Protein AF-A0A081NCI4-F1 (afdb_monomer_lite)

Radius of gyration: 17.51 Å; chains: 1; bounding box: 42×39×42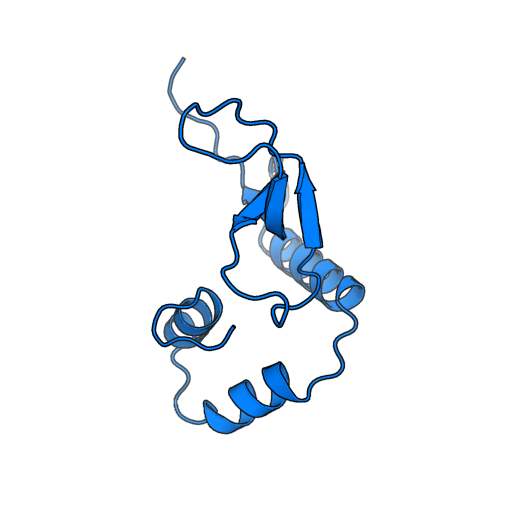 Å

pLDDT: mean 76.99, std 12.17, range [39.62, 94.19]

Sequence (108 aa):
MISDEGFLTQALLVIQYENVWSSYHHWVSQGKWRWRDLAHRLILLVCSKVPDGQITSIILDDLTIERCSAKAPACRIHRQHSKKKNRGLYILGQCWVFLDEYKGHPYI

Secondary structure (DSSP, 8-state):
---TT-HHHHHHHHTT-SS-HHHHHHHHHH----HHHHHHHHHHHHHTTSPTT----EEEEEEEEE-S-TTSTT-EEEE--S--TTS-SEEEEEEEEEEEE----S--

Organism: NCBI:txid1137799

Structure (mmCIF, N/CA/C/O backbone):
data_AF-A0A081NCI4-F1
#
_entry.id   AF-A0A081NCI4-F1
#
loop_
_atom_site.group_PDB
_atom_site.id
_atom_site.type_symbol
_atom_site.label_atom_id
_atom_site.label_alt_id
_atom_site.label_comp_id
_atom_site.label_asym_id
_atom_site.label_entity_id
_atom_site.label_seq_id
_atom_site.pdbx_PDB_ins_code
_atom_site.Cartn_x
_atom_site.Cartn_y
_atom_site.Cartn_z
_atom_site.occupancy
_atom_site.B_iso_or_equiv
_atom_site.auth_seq_id
_atom_site.auth_comp_id
_atom_site.auth_asym_id
_atom_site.auth_atom_id
_atom_site.pdbx_PDB_model_num
ATOM 1 N N . MET A 1 1 ? 7.155 -7.793 -7.769 1.00 44.81 1 MET A N 1
ATOM 2 C CA . MET A 1 1 ? 5.889 -7.681 -7.007 1.00 44.81 1 MET A CA 1
ATOM 3 C C . MET A 1 1 ? 5.419 -9.041 -6.514 1.00 44.81 1 MET A C 1
ATOM 5 O O . MET A 1 1 ? 4.746 -9.078 -5.500 1.00 44.81 1 MET A O 1
ATOM 9 N N . ILE A 1 2 ? 5.835 -10.130 -7.168 1.00 49.38 2 ILE A N 1
ATOM 10 C CA . ILE A 1 2 ? 5.778 -11.485 -6.622 1.00 49.38 2 ILE A CA 1
ATOM 11 C C . ILE A 1 2 ? 7.232 -11.881 -6.356 1.00 49.38 2 ILE A C 1
ATOM 13 O O . ILE A 1 2 ? 8.052 -11.837 -7.270 1.00 49.38 2 ILE A O 1
ATOM 17 N N . SER A 1 3 ? 7.565 -12.093 -5.092 1.00 55.78 3 SER A N 1
ATOM 18 C CA . SER A 1 3 ? 8.845 -12.622 -4.621 1.00 55.78 3 SER A CA 1
ATOM 19 C C . SER A 1 3 ? 8.542 -13.496 -3.417 1.00 55.78 3 SER A C 1
ATOM 21 O O . SER A 1 3 ? 7.580 -13.214 -2.697 1.00 55.78 3 SER A O 1
ATOM 23 N N . ASP A 1 4 ? 9.372 -14.497 -3.164 1.00 56.84 4 ASP A N 1
ATOM 24 C CA . ASP A 1 4 ? 9.158 -15.436 -2.055 1.00 56.84 4 ASP A CA 1
ATOM 25 C C . ASP A 1 4 ? 9.161 -14.730 -0.683 1.00 56.84 4 ASP A C 1
ATOM 27 O O . ASP A 1 4 ? 8.548 -15.199 0.267 1.00 56.84 4 ASP A O 1
ATOM 31 N N . GLU A 1 5 ? 9.734 -13.523 -0.612 1.00 60.00 5 GLU A N 1
ATOM 32 C CA . GLU A 1 5 ? 9.816 -12.696 0.602 1.00 60.00 5 GLU A CA 1
ATOM 33 C C . GLU A 1 5 ? 8.974 -11.404 0.545 1.00 60.00 5 GLU A C 1
ATOM 35 O O . GLU A 1 5 ? 9.183 -10.461 1.306 1.00 60.00 5 GLU A O 1
ATOM 40 N N . GLY A 1 6 ? 8.030 -11.295 -0.393 1.00 64.31 6 GLY A N 1
ATOM 41 C CA . GLY A 1 6 ? 7.195 -10.096 -0.514 1.00 64.31 6 GLY A CA 1
ATOM 42 C C . GLY A 1 6 ? 6.153 -9.980 0.607 1.00 64.31 6 GLY A C 1
ATOM 43 O O . GLY A 1 6 ? 5.594 -10.981 1.038 1.00 64.31 6 GLY A O 1
ATOM 44 N N . PHE A 1 7 ? 5.801 -8.753 1.009 1.00 67.12 7 PHE A N 1
ATOM 45 C CA . PHE A 1 7 ? 4.701 -8.461 1.952 1.00 67.12 7 PHE A CA 1
ATOM 46 C C . PHE A 1 7 ? 3.388 -9.198 1.624 1.00 67.12 7 PHE A C 1
ATOM 48 O O . PHE A 1 7 ? 2.694 -9.670 2.519 1.00 67.12 7 PHE A O 1
ATOM 55 N N . LEU A 1 8 ? 3.059 -9.343 0.335 1.00 64.06 8 LEU A N 1
ATOM 56 C CA . LEU A 1 8 ? 1.893 -10.112 -0.101 1.00 64.06 8 LEU A CA 1
ATOM 57 C C . LEU A 1 8 ? 2.065 -11.613 0.146 1.00 64.06 8 LEU A C 1
ATOM 59 O O . LEU A 1 8 ? 1.120 -12.258 0.582 1.00 64.06 8 LEU A O 1
ATOM 63 N N . THR A 1 9 ? 3.253 -12.162 -0.111 1.00 68.19 9 THR A N 1
ATOM 64 C CA . THR A 1 9 ? 3.578 -13.564 0.177 1.00 68.19 9 THR A CA 1
ATOM 65 C C . THR A 1 9 ? 3.468 -13.835 1.673 1.00 68.19 9 THR A C 1
ATOM 67 O O . THR A 1 9 ? 2.822 -14.796 2.070 1.00 68.19 9 THR A O 1
ATOM 70 N N . GLN A 1 10 ? 3.989 -12.937 2.513 1.00 69.62 10 GLN A N 1
ATOM 71 C CA . GLN A 1 10 ? 3.836 -13.027 3.966 1.00 69.62 10 GLN A CA 1
ATOM 72 C C . GLN A 1 10 ? 2.361 -12.983 4.392 1.00 69.62 10 GLN A C 1
ATOM 74 O O . GLN A 1 10 ? 1.928 -13.829 5.170 1.00 69.62 10 GLN A O 1
ATOM 79 N N . ALA A 1 11 ? 1.562 -12.064 3.839 1.00 68.88 11 ALA A N 1
ATOM 80 C CA . ALA A 1 11 ? 0.130 -11.986 4.135 1.00 68.88 11 ALA A CA 1
ATOM 81 C C . ALA A 1 11 ? -0.632 -13.263 3.726 1.00 68.88 11 ALA A C 1
ATOM 83 O O . ALA A 1 11 ? -1.508 -13.718 4.458 1.00 68.88 11 ALA A O 1
ATOM 84 N N . LEU A 1 12 ? -0.281 -13.867 2.585 1.00 68.19 12 LEU A N 1
ATOM 85 C CA . LEU A 1 12 ? -0.858 -15.137 2.133 1.00 68.19 12 LEU A CA 1
ATOM 86 C C . LEU A 1 12 ? -0.462 -16.325 3.013 1.00 68.19 12 LEU A C 1
ATOM 88 O O . LEU A 1 12 ? -1.275 -17.213 3.253 1.00 68.19 12 LEU A O 1
ATOM 92 N N . LEU A 1 13 ? 0.782 -16.353 3.489 1.00 69.69 13 LEU A N 1
ATOM 93 C CA . LEU A 1 13 ? 1.256 -17.408 4.381 1.00 69.69 13 LEU A CA 1
ATOM 94 C C . LEU A 1 13 ? 0.549 -17.344 5.742 1.00 69.69 13 LEU A C 1
ATOM 96 O O . LEU A 1 13 ? 0.219 -18.384 6.305 1.00 69.69 13 LEU A O 1
ATOM 100 N N . VAL A 1 14 ? 0.241 -16.140 6.237 1.00 70.81 14 VAL A N 1
ATOM 101 C CA . VAL A 1 14 ? -0.519 -15.948 7.486 1.00 70.81 14 VAL A CA 1
ATOM 102 C C . VAL A 1 14 ? -1.942 -16.505 7.391 1.00 70.81 14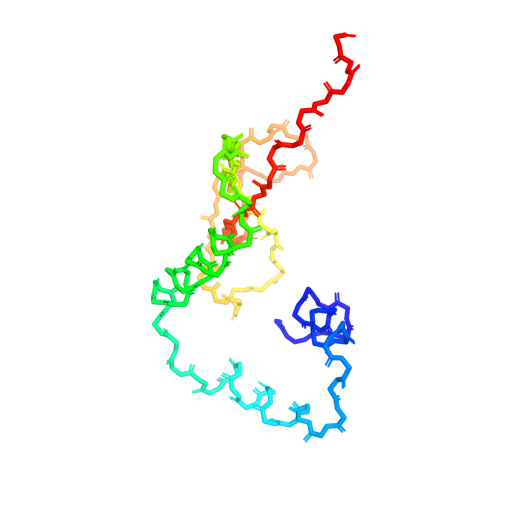 VAL A C 1
ATOM 104 O O . VAL A 1 14 ? -2.452 -17.030 8.377 1.00 70.81 14 VAL A O 1
ATOM 107 N N . ILE A 1 15 ? -2.579 -16.452 6.218 1.00 69.69 15 ILE A N 1
ATOM 108 C CA . ILE A 1 15 ? -3.932 -17.004 6.017 1.00 69.69 15 ILE A CA 1
ATOM 109 C C . ILE A 1 15 ? -3.944 -18.516 5.712 1.00 69.69 15 ILE A C 1
ATOM 111 O O . ILE A 1 15 ? -4.991 -19.026 5.323 1.00 69.69 15 ILE A O 1
ATOM 115 N N . GLN A 1 16 ? -2.810 -19.221 5.883 1.00 64.12 16 GLN A N 1
ATOM 116 C CA . GLN A 1 16 ? -2.658 -20.682 5.729 1.00 64.12 16 GLN A CA 1
ATOM 117 C C . GLN A 1 16 ? -3.347 -21.240 4.474 1.00 64.12 16 GLN A C 1
ATOM 119 O O . GLN A 1 16 ? -4.228 -22.095 4.526 1.00 64.12 16 GLN A O 1
ATOM 124 N N . TYR A 1 17 ? -2.981 -20.700 3.316 1.00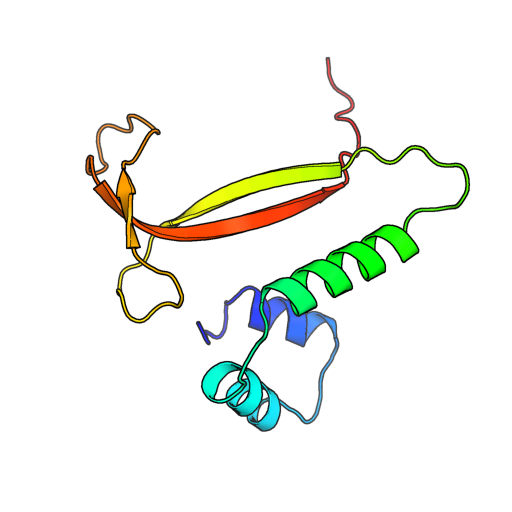 64.50 17 TYR A N 1
ATOM 125 C CA . TYR A 1 17 ? -3.701 -20.964 2.078 1.00 64.50 17 TYR A CA 1
ATOM 126 C C . TYR A 1 17 ? -3.156 -22.202 1.342 1.00 64.50 17 TYR A C 1
ATOM 128 O O . TYR A 1 17 ? -2.052 -22.165 0.807 1.00 64.50 17 TYR A O 1
ATOM 136 N N . GLU A 1 18 ? -3.933 -23.290 1.271 1.00 60.81 18 GLU A N 1
ATOM 137 C CA . GLU A 1 18 ? -3.447 -24.582 0.744 1.00 60.81 18 GLU A CA 1
ATOM 138 C C . GLU A 1 18 ? -3.545 -24.754 -0.788 1.00 60.81 18 GLU A C 1
ATOM 140 O O . GLU A 1 18 ? -2.830 -25.581 -1.342 1.00 60.81 18 GLU A O 1
ATOM 145 N N . ASN A 1 19 ? -4.376 -23.985 -1.515 1.00 55.28 19 ASN A N 1
ATOM 146 C CA . ASN A 1 19 ? -4.761 -24.360 -2.897 1.00 55.28 19 ASN A CA 1
ATOM 147 C C . ASN A 1 19 ? -4.722 -23.259 -3.977 1.00 55.28 19 ASN A C 1
ATOM 149 O O . ASN A 1 19 ? -5.282 -23.442 -5.056 1.00 55.28 19 ASN A O 1
ATOM 153 N N . VAL A 1 20 ? -4.129 -22.086 -3.728 1.00 60.81 20 VAL A N 1
ATOM 154 C CA . VAL A 1 20 ? -4.486 -20.893 -4.537 1.00 60.81 20 VAL A CA 1
ATOM 155 C C . VAL A 1 20 ? -3.292 -20.060 -4.994 1.00 60.81 20 VAL A C 1
ATOM 157 O O . VAL A 1 20 ? -3.464 -18.943 -5.469 1.00 60.81 20 VAL A O 1
ATOM 160 N N . TRP A 1 21 ? -2.070 -20.588 -4.922 1.00 61.28 21 TRP A N 1
ATOM 161 C CA . TRP A 1 21 ? -0.890 -19.854 -5.392 1.00 61.28 21 TRP A CA 1
ATOM 162 C C . TRP A 1 21 ? -1.016 -19.417 -6.864 1.00 61.28 21 TRP A C 1
ATOM 164 O O . TRP A 1 21 ? -0.717 -18.273 -7.216 1.00 61.28 21 TRP A O 1
ATOM 174 N N . SER A 1 22 ? -1.553 -20.295 -7.716 1.00 65.88 22 SER A N 1
ATOM 175 C CA . SER A 1 22 ? -1.811 -20.024 -9.134 1.00 65.88 22 SER A CA 1
ATOM 176 C C . SER A 1 22 ? -2.923 -18.992 -9.343 1.00 65.88 22 SER A C 1
ATOM 178 O O . SER A 1 22 ? -2.730 -18.042 -10.105 1.00 65.88 22 SER A O 1
ATOM 180 N N . SER A 1 23 ? -4.057 -19.107 -8.642 1.00 68.69 23 SER A N 1
ATOM 181 C CA . SER A 1 23 ? -5.145 -18.126 -8.761 1.00 68.69 23 SER A CA 1
ATOM 182 C C . SER A 1 23 ? -4.765 -16.774 -8.155 1.00 68.69 23 SER A C 1
ATOM 184 O O . SER A 1 23 ? -5.176 -15.746 -8.684 1.00 68.69 23 SER A O 1
ATOM 186 N N . TYR A 1 24 ? -3.925 -16.746 -7.118 1.00 68.38 24 TYR A N 1
ATOM 187 C CA . TYR A 1 24 ? -3.335 -15.528 -6.565 1.00 68.38 24 TYR A CA 1
ATOM 188 C C . TYR A 1 24 ? -2.406 -14.846 -7.572 1.00 68.38 24 TYR A C 1
ATOM 190 O O . TYR A 1 24 ? -2.590 -13.665 -7.871 1.00 68.38 24 TYR A O 1
ATOM 198 N N . HIS A 1 25 ? -1.444 -15.580 -8.141 1.00 68.38 25 HIS A N 1
ATOM 199 C CA . HIS A 1 25 ? -0.560 -15.040 -9.171 1.00 68.38 25 HIS A CA 1
ATOM 200 C C . HIS A 1 25 ? -1.384 -14.505 -10.349 1.00 68.38 25 HIS A C 1
ATOM 202 O O . HIS A 1 25 ? -1.116 -13.417 -10.862 1.00 68.38 25 HIS A O 1
ATOM 208 N N . HIS A 1 26 ? -2.427 -15.231 -10.754 1.00 72.12 26 HIS A N 1
ATOM 209 C CA . HIS A 1 26 ? -3.353 -14.796 -11.793 1.00 72.12 26 HIS A CA 1
ATOM 210 C C . HIS A 1 26 ? -4.101 -13.511 -11.404 1.00 72.12 26 HIS A C 1
ATOM 212 O O . HIS A 1 26 ? -4.128 -12.563 -12.181 1.00 72.12 26 HIS A O 1
ATOM 218 N N . TRP A 1 27 ? -4.633 -13.419 -10.186 1.00 73.38 27 TRP A N 1
ATOM 219 C CA . TRP A 1 27 ? -5.318 -12.227 -9.678 1.00 73.38 27 TRP A CA 1
ATOM 220 C C . TRP A 1 27 ? -4.399 -11.006 -9.592 1.00 73.38 27 TRP A C 1
ATOM 222 O O . TRP A 1 27 ? -4.781 -9.912 -9.999 1.00 73.38 27 TRP A O 1
ATOM 232 N N . VAL A 1 28 ? -3.167 -11.165 -9.118 1.00 72.19 28 VAL A N 1
ATOM 233 C CA . VAL A 1 28 ? -2.215 -10.051 -9.025 1.00 72.19 28 VAL A CA 1
ATOM 234 C C . VAL A 1 28 ? -1.701 -9.625 -10.399 1.00 72.19 28 VAL A C 1
ATOM 236 O O . VAL A 1 28 ? -1.533 -8.431 -10.638 1.00 72.19 28 VAL A O 1
ATOM 239 N N . SER A 1 29 ? -1.456 -10.576 -11.305 1.00 70.81 29 SER A N 1
ATOM 240 C CA . SER A 1 29 ? -0.893 -10.281 -12.629 1.00 70.81 29 SER A CA 1
ATOM 241 C C . SER A 1 29 ? -1.931 -9.830 -13.660 1.00 70.81 29 SER A C 1
ATOM 243 O O . SER A 1 29 ? -1.614 -8.977 -14.485 1.00 70.81 29 SER A O 1
ATOM 245 N N . GLN A 1 30 ? -3.150 -10.377 -13.622 1.00 75.12 30 GLN A N 1
ATOM 246 C CA . GLN A 1 30 ? -4.212 -10.136 -14.612 1.00 75.12 30 GLN A CA 1
ATOM 247 C C . GLN A 1 30 ? -5.418 -9.379 -14.044 1.00 75.12 30 GLN A C 1
ATOM 249 O O . GLN A 1 30 ? -6.273 -8.914 -14.802 1.00 75.12 30 GLN A O 1
ATOM 254 N N . GLY A 1 31 ? -5.521 -9.249 -12.720 1.00 71.19 31 GLY A N 1
ATOM 255 C CA . GLY A 1 31 ? -6.650 -8.584 -12.082 1.00 71.19 31 GLY A CA 1
ATOM 256 C C . GLY A 1 31 ? -6.717 -7.103 -12.439 1.00 71.19 31 GLY A C 1
ATOM 257 O O . GLY A 1 31 ? -5.739 -6.358 -12.349 1.00 71.19 31 GLY A O 1
ATOM 258 N N . LYS A 1 32 ? -7.914 -6.653 -12.818 1.00 73.38 32 LYS A N 1
ATOM 259 C CA . LYS A 1 32 ? -8.227 -5.230 -12.958 1.00 73.38 32 LYS A CA 1
ATOM 260 C C . LYS A 1 32 ? -8.727 -4.716 -11.616 1.00 73.38 32 LYS A C 1
ATOM 262 O O . LYS A 1 32 ? -9.891 -4.885 -11.263 1.00 73.38 32 LYS A O 1
ATOM 267 N N . TRP A 1 33 ? -7.831 -4.090 -10.868 1.00 72.81 33 TRP A N 1
ATOM 268 C CA . TRP A 1 33 ? -8.115 -3.594 -9.528 1.00 72.81 33 TRP A CA 1
ATOM 269 C C . TRP A 1 33 ? -8.565 -2.139 -9.564 1.00 72.81 33 TRP A C 1
ATOM 271 O O . TRP A 1 33 ? -7.848 -1.258 -10.043 1.00 72.81 33 TRP A O 1
ATOM 281 N N . ARG A 1 34 ? -9.735 -1.855 -8.987 1.00 80.56 34 ARG A N 1
ATOM 282 C CA . ARG A 1 34 ? -10.090 -0.487 -8.597 1.00 80.56 34 ARG A CA 1
ATOM 283 C C . ARG A 1 34 ? -9.429 -0.219 -7.249 1.00 80.56 34 ARG A C 1
ATOM 285 O O . ARG A 1 34 ? -10.038 -0.422 -6.207 1.00 80.56 34 ARG A O 1
ATOM 292 N N . TRP A 1 35 ? -8.161 0.192 -7.276 1.00 76.00 35 TRP A N 1
ATOM 293 C CA . TRP A 1 35 ? -7.319 0.354 -6.079 1.00 76.00 35 TRP A CA 1
ATOM 294 C C . TRP A 1 35 ? -7.964 1.199 -4.973 1.00 76.00 35 TRP A C 1
ATOM 296 O O . TRP A 1 35 ? -7.827 0.875 -3.799 1.00 76.00 35 TRP A O 1
ATOM 306 N N . ARG A 1 36 ? -8.738 2.226 -5.343 1.00 80.81 36 ARG A N 1
ATOM 307 C CA . ARG A 1 36 ? -9.523 3.030 -4.395 1.00 80.81 36 ARG A CA 1
ATOM 308 C C . ARG A 1 36 ? -10.585 2.211 -3.659 1.00 80.81 36 ARG A C 1
ATOM 310 O O . ARG A 1 36 ? -10.745 2.367 -2.456 1.00 80.81 36 ARG A O 1
ATOM 317 N N . ASP A 1 37 ? -11.297 1.343 -4.371 1.00 84.06 37 ASP A N 1
ATOM 318 C CA . ASP A 1 37 ? -12.357 0.518 -3.786 1.00 84.06 37 ASP A CA 1
ATOM 319 C C . ASP A 1 37 ? -11.749 -0.545 -2.857 1.00 84.06 37 ASP A C 1
ATOM 321 O O . ASP A 1 37 ? -12.308 -0.840 -1.803 1.00 84.06 37 ASP A O 1
ATOM 325 N N . LEU A 1 38 ? -10.569 -1.072 -3.211 1.00 81.56 38 LEU A N 1
ATOM 326 C CA . LEU A 1 38 ? -9.799 -1.968 -2.347 1.00 81.56 38 LEU A CA 1
ATOM 327 C C . LEU A 1 38 ? -9.354 -1.261 -1.058 1.00 81.56 38 LEU A C 1
ATOM 329 O O . LEU A 1 38 ? -9.582 -1.787 0.027 1.00 81.56 38 LEU A O 1
ATOM 333 N N . ALA A 1 39 ? -8.780 -0.059 -1.172 1.00 80.44 39 ALA A N 1
ATOM 334 C CA . ALA A 1 39 ? -8.372 0.740 -0.018 1.00 80.44 39 ALA A CA 1
ATOM 335 C C . ALA A 1 39 ? -9.565 1.070 0.893 1.00 80.44 39 ALA A C 1
ATOM 337 O O . ALA A 1 39 ? -9.484 0.888 2.103 1.00 80.44 39 ALA A O 1
ATOM 338 N N . HIS A 1 40 ? -10.701 1.473 0.316 1.00 85.75 40 HIS A N 1
ATOM 339 C CA . HIS A 1 40 ? -11.917 1.754 1.077 1.00 85.75 40 HIS A CA 1
ATOM 340 C C . HIS A 1 40 ? -12.413 0.520 1.847 1.00 85.75 40 HIS A C 1
ATOM 342 O O . HIS A 1 40 ? -12.714 0.617 3.033 1.00 85.75 40 HIS A O 1
ATOM 348 N N . ARG A 1 41 ? -12.441 -0.658 1.209 1.00 86.94 41 ARG A N 1
ATOM 349 C CA . ARG A 1 41 ? -12.821 -1.911 1.883 1.00 86.94 41 ARG A CA 1
ATOM 350 C C . ARG A 1 41 ? -11.850 -2.297 2.995 1.00 86.94 41 ARG A C 1
ATOM 352 O O . ARG A 1 41 ? -12.302 -2.781 4.026 1.00 86.94 41 ARG A O 1
ATOM 359 N N . LEU A 1 42 ? -10.549 -2.080 2.801 1.00 82.75 42 LEU A N 1
ATOM 360 C CA . LEU A 1 42 ? -9.549 -2.323 3.840 1.00 82.75 42 LEU A CA 1
ATOM 361 C C . LEU A 1 42 ? -9.775 -1.408 5.049 1.00 82.75 42 LEU A C 1
ATOM 363 O O . LEU A 1 42 ? -9.768 -1.894 6.173 1.00 82.75 42 LEU A O 1
ATOM 367 N N . ILE A 1 43 ? -10.045 -0.120 4.822 1.00 83.12 43 ILE A N 1
ATOM 368 C CA . ILE A 1 43 ? -10.364 0.832 5.895 1.00 83.12 43 ILE A CA 1
ATOM 369 C C . ILE A 1 43 ? -11.615 0.380 6.653 1.00 83.12 43 ILE A C 1
ATOM 371 O O . ILE A 1 43 ? -11.570 0.275 7.872 1.00 83.12 43 ILE A O 1
ATOM 375 N N . LEU A 1 44 ? -12.702 0.036 5.951 1.00 87.38 44 LEU A N 1
ATOM 376 C CA . LEU A 1 44 ? -13.927 -0.464 6.590 1.00 87.38 44 LEU A CA 1
ATOM 377 C C . LEU A 1 44 ? -13.676 -1.735 7.409 1.00 87.38 44 LEU A C 1
ATOM 379 O O . LEU A 1 44 ? -14.196 -1.866 8.515 1.00 87.38 44 LEU A O 1
ATOM 383 N N . LEU A 1 45 ? -12.863 -2.658 6.888 1.00 85.94 45 LEU A N 1
ATOM 384 C CA . LEU A 1 45 ? -12.472 -3.862 7.611 1.00 85.94 45 LEU A CA 1
ATOM 385 C C . LEU A 1 45 ? -11.701 -3.509 8.887 1.00 85.94 45 LEU A C 1
ATOM 387 O O . LEU A 1 45 ? -12.045 -4.026 9.943 1.00 85.94 45 LEU A O 1
ATOM 391 N N . VAL A 1 46 ? -10.709 -2.622 8.814 1.00 80.31 46 VAL A N 1
ATOM 392 C CA . VAL A 1 46 ? -9.932 -2.186 9.985 1.00 80.31 46 VAL A CA 1
ATOM 393 C C . VAL A 1 46 ? -10.832 -1.492 11.008 1.00 80.31 46 VAL A C 1
ATOM 395 O O . VAL A 1 46 ? -10.811 -1.867 12.177 1.00 80.31 46 VAL A O 1
ATOM 398 N N . CYS A 1 47 ? -11.703 -0.576 1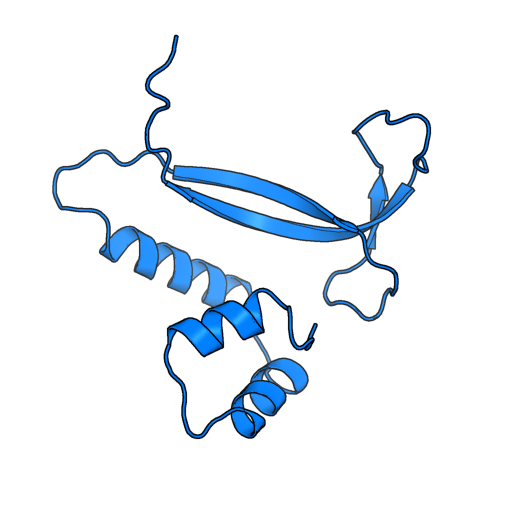0.576 1.00 82.00 47 CYS A N 1
ATOM 399 C CA . CYS A 1 47 ? -12.679 0.079 11.448 1.00 82.00 47 CYS A CA 1
ATOM 400 C C . CYS A 1 47 ? -13.631 -0.924 12.119 1.00 82.00 47 CYS A C 1
ATOM 402 O O . CYS A 1 47 ? -13.936 -0.765 13.292 1.00 82.00 47 CYS A O 1
ATOM 404 N N . SER A 1 48 ? -14.046 -1.992 11.427 1.00 86.12 48 SER A N 1
ATOM 405 C CA . SER A 1 48 ? -14.902 -3.043 12.009 1.00 86.12 48 SER A CA 1
ATOM 406 C C . SER A 1 48 ? -14.230 -3.877 13.106 1.00 86.12 48 SER A C 1
ATOM 408 O O . SER A 1 48 ? -14.899 -4.653 13.785 1.00 86.12 48 SER A O 1
ATOM 410 N N . LYS A 1 49 ? -12.903 -3.776 13.247 1.00 83.81 49 LYS A N 1
ATOM 411 C CA . LYS A 1 49 ? -12.134 -4.447 14.303 1.00 83.81 49 LYS A CA 1
ATOM 412 C C . LYS A 1 49 ? -11.859 -3.541 15.498 1.00 83.81 49 LYS A C 1
ATOM 414 O O . LYS A 1 49 ? -11.352 -4.038 16.500 1.00 83.81 49 LYS A O 1
ATOM 419 N N . VAL A 1 50 ? -12.193 -2.254 15.406 1.00 82.06 50 VAL A N 1
ATOM 420 C CA . VAL A 1 50 ? -12.087 -1.319 16.526 1.00 82.06 50 VAL A CA 1
ATOM 421 C C . VAL A 1 50 ? -13.205 -1.630 17.530 1.00 82.06 50 VAL A C 1
ATOM 423 O O . VAL A 1 50 ? -14.364 -1.694 17.120 1.00 82.06 50 VAL A O 1
ATOM 426 N N . PRO A 1 51 ? -12.892 -1.848 18.820 1.00 83.00 51 PRO A N 1
ATOM 427 C CA . PRO A 1 51 ? -13.906 -2.093 19.839 1.00 83.00 51 PRO A CA 1
ATOM 428 C C . PRO A 1 51 ? -14.870 -0.913 20.005 1.00 83.00 51 PRO A C 1
ATOM 430 O O . PRO A 1 51 ? -14.458 0.250 19.998 1.00 83.00 51 PRO A O 1
ATOM 433 N N . ASP A 1 52 ? -16.153 -1.215 20.211 1.00 84.56 52 ASP A N 1
ATOM 434 C CA . ASP A 1 52 ? -17.176 -0.194 20.435 1.00 84.56 52 ASP A CA 1
ATOM 435 C C . ASP A 1 52 ? -16.845 0.676 21.657 1.00 84.56 52 ASP A C 1
ATOM 437 O O . ASP A 1 52 ? -16.474 0.184 22.725 1.00 84.56 52 ASP A O 1
ATOM 441 N N . GLY A 1 53 ? -16.995 1.994 21.502 1.00 80.44 53 GLY A N 1
ATOM 442 C CA . GLY A 1 53 ? -16.753 2.969 22.570 1.00 80.44 53 GLY A CA 1
ATOM 443 C C . GLY A 1 53 ? -15.279 3.304 22.826 1.00 80.44 53 GLY A C 1
ATOM 444 O O . GLY A 1 53 ? -15.001 4.138 23.688 1.00 80.44 53 GLY A O 1
ATOM 445 N N . GLN A 1 54 ? -14.338 2.718 22.080 1.00 81.31 54 GLN A N 1
ATOM 446 C CA . GLN A 1 54 ? -12.919 3.052 22.176 1.00 81.31 54 GLN A CA 1
ATOM 447 C C . GLN A 1 54 ? -12.527 4.117 21.142 1.00 81.31 54 GLN A C 1
ATOM 449 O O . GLN A 1 54 ? -12.778 3.977 19.946 1.00 81.31 54 GLN A O 1
ATOM 454 N N . ILE A 1 55 ? -11.869 5.189 21.597 1.00 80.44 55 ILE A N 1
ATOM 455 C CA . ILE A 1 55 ? -11.207 6.137 20.693 1.00 80.44 55 ILE A CA 1
ATOM 456 C C . ILE A 1 55 ? -9.887 5.507 20.255 1.00 80.44 55 ILE A C 1
ATOM 458 O O . ILE A 1 55 ? -8.947 5.414 21.046 1.00 80.44 55 ILE A O 1
ATOM 462 N N . THR A 1 56 ? -9.818 5.091 18.994 1.00 79.38 56 THR A N 1
ATOM 463 C CA . THR A 1 56 ? -8.588 4.579 18.385 1.00 79.38 56 THR A CA 1
ATOM 464 C C . THR A 1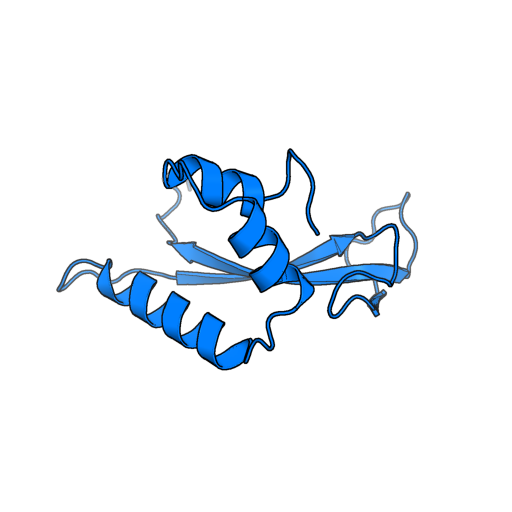 56 ? -7.964 5.643 17.496 1.00 79.38 56 THR A C 1
ATOM 466 O O . THR A 1 56 ? -8.562 6.103 16.524 1.00 79.38 56 THR A O 1
ATOM 469 N N . SER A 1 57 ? -6.732 6.017 17.826 1.00 83.81 57 SER A N 1
ATOM 470 C CA . SER A 1 57 ? -5.914 6.880 16.983 1.00 83.81 57 SER A CA 1
ATOM 471 C C . SER A 1 57 ? -5.327 6.060 15.840 1.00 83.81 57 SER A C 1
ATOM 473 O O . SER A 1 57 ? -4.710 5.019 16.059 1.00 83.81 57 SER A O 1
ATOM 475 N N . ILE A 1 58 ? -5.508 6.538 14.616 1.00 81.12 58 ILE A N 1
ATOM 476 C CA . ILE A 1 58 ? -5.002 5.895 13.406 1.00 81.12 58 ILE A CA 1
ATOM 477 C C . ILE A 1 58 ? -3.917 6.785 12.810 1.00 81.12 58 ILE A C 1
ATOM 479 O O . ILE A 1 58 ? -4.109 7.995 12.677 1.00 81.12 58 ILE A O 1
ATOM 483 N N . ILE A 1 59 ? -2.794 6.184 12.427 1.00 84.00 59 ILE A N 1
ATOM 484 C CA . ILE A 1 59 ? -1.729 6.855 11.685 1.00 84.00 59 ILE A CA 1
ATOM 485 C C . ILE A 1 59 ? -1.856 6.497 10.211 1.00 84.00 59 ILE A C 1
ATOM 487 O O . ILE A 1 59 ? -1.982 5.330 9.838 1.00 84.00 59 ILE A O 1
ATOM 491 N N . LEU A 1 60 ? -1.800 7.535 9.382 1.00 85.06 60 LEU A N 1
ATOM 492 C CA . LEU A 1 60 ? -1.602 7.434 7.947 1.00 85.06 60 LEU A CA 1
ATOM 493 C C . LEU A 1 60 ? -0.222 7.990 7.635 1.00 85.06 60 LEU A C 1
ATOM 495 O O . LEU A 1 60 ? 0.048 9.149 7.945 1.00 85.06 60 LEU A O 1
ATOM 499 N N . ASP A 1 61 ? 0.621 7.172 7.022 1.00 86.44 61 ASP A N 1
ATOM 500 C CA . ASP A 1 61 ? 1.961 7.581 6.610 1.00 86.44 61 ASP A CA 1
ATOM 501 C C . ASP A 1 61 ? 2.236 7.122 5.181 1.00 86.44 61 ASP A C 1
ATOM 503 O O . ASP A 1 61 ? 1.727 6.086 4.735 1.00 86.44 61 ASP A O 1
ATOM 507 N N . ASP A 1 62 ? 3.028 7.899 4.450 1.00 86.81 62 ASP A N 1
ATOM 508 C CA . ASP A 1 62 ? 3.459 7.564 3.103 1.00 86.81 62 ASP A CA 1
ATOM 509 C C . ASP A 1 62 ? 4.967 7.314 3.057 1.00 86.81 62 ASP A C 1
ATOM 511 O O . ASP A 1 62 ? 5.796 8.116 3.479 1.00 86.81 62 ASP A O 1
ATOM 515 N N . LEU A 1 63 ? 5.346 6.168 2.498 1.00 87.06 63 LEU A N 1
ATOM 516 C CA . LEU A 1 63 ? 6.741 5.806 2.311 1.00 87.06 63 LEU A CA 1
ATOM 517 C C . LEU A 1 63 ? 7.003 5.526 0.839 1.00 87.06 63 LEU A C 1
ATOM 519 O O . LEU A 1 63 ? 6.342 4.714 0.189 1.00 87.06 63 LEU A O 1
ATOM 523 N N . THR A 1 64 ? 8.041 6.165 0.307 1.00 88.56 64 THR A N 1
ATOM 524 C CA . THR A 1 64 ? 8.574 5.800 -1.004 1.00 88.56 64 THR A CA 1
ATOM 525 C C . THR A 1 64 ? 9.489 4.589 -0.864 1.00 88.56 64 THR A C 1
ATOM 527 O O . THR A 1 64 ? 10.601 4.692 -0.348 1.00 88.56 64 THR A O 1
ATOM 530 N N . ILE A 1 65 ? 9.038 3.449 -1.383 1.00 87.75 65 ILE A N 1
ATOM 531 C CA . ILE A 1 65 ? 9.852 2.244 -1.512 1.00 87.75 65 ILE A CA 1
ATOM 532 C C . ILE A 1 65 ? 10.704 2.365 -2.771 1.00 87.75 65 ILE A C 1
ATOM 534 O O . ILE A 1 65 ? 10.173 2.458 -3.878 1.00 87.75 65 ILE A O 1
ATOM 538 N N . GLU A 1 66 ? 12.024 2.345 -2.613 1.00 89.62 66 GLU A N 1
ATOM 539 C CA . GLU A 1 66 ? 12.962 2.348 -3.737 1.00 89.62 66 GLU A CA 1
ATOM 540 C C . GLU A 1 66 ? 12.783 1.104 -4.613 1.00 89.62 66 GLU A C 1
ATOM 542 O O . GLU A 1 66 ? 12.549 -0.011 -4.135 1.00 89.62 66 GLU A O 1
ATOM 547 N N . ARG A 1 67 ? 12.869 1.298 -5.930 1.00 89.31 67 ARG A N 1
ATOM 548 C CA . ARG A 1 67 ? 12.689 0.243 -6.925 1.00 89.31 67 ARG A CA 1
ATOM 549 C C . ARG A 1 67 ? 13.857 0.228 -7.894 1.00 89.31 67 ARG A C 1
ATOM 551 O O . ARG A 1 67 ? 14.233 1.249 -8.454 1.00 89.31 67 ARG A O 1
ATOM 558 N N . CYS A 1 68 ? 14.345 -0.972 -8.188 1.00 87.31 68 CYS A N 1
ATOM 559 C CA . CYS A 1 68 ? 15.347 -1.194 -9.232 1.00 87.31 68 CYS A CA 1
ATOM 560 C C . CYS A 1 68 ? 14.738 -1.251 -10.647 1.00 87.31 68 CYS A C 1
ATOM 562 O O . CYS A 1 68 ? 15.467 -1.388 -11.623 1.00 87.31 68 CYS A O 1
ATOM 564 N N . SER A 1 69 ? 13.405 -1.198 -10.784 1.00 85.81 69 SER A N 1
ATOM 565 C CA . SER A 1 69 ? 12.715 -1.321 -12.072 1.00 85.81 69 SER A CA 1
ATOM 566 C C . SER A 1 69 ? 11.440 -0.487 -12.135 1.00 85.81 69 SER A C 1
ATOM 568 O O . SER A 1 69 ? 10.612 -0.530 -11.225 1.00 85.81 69 SER A O 1
ATOM 570 N N . ALA A 1 70 ? 11.235 0.185 -13.271 1.00 87.25 70 ALA A N 1
ATOM 571 C CA . ALA A 1 70 ? 10.032 0.969 -13.553 1.00 87.25 70 ALA A CA 1
ATOM 572 C C . ALA A 1 70 ? 8.802 0.103 -13.890 1.00 87.25 70 ALA A C 1
ATOM 574 O O . ALA A 1 70 ? 7.703 0.629 -14.039 1.00 87.25 70 ALA A O 1
ATOM 575 N N . LYS A 1 71 ? 8.966 -1.227 -13.995 1.00 83.62 71 LYS A N 1
ATOM 576 C CA . LYS A 1 71 ? 7.858 -2.173 -14.217 1.00 83.62 71 LYS A CA 1
ATOM 577 C C . LYS A 1 71 ? 6.941 -2.315 -12.996 1.00 83.62 71 LYS A C 1
ATOM 579 O O . LYS A 1 71 ? 5.856 -2.877 -13.116 1.00 83.62 71 LYS A O 1
ATOM 584 N N . ALA A 1 72 ? 7.369 -1.852 -11.819 1.00 77.81 72 ALA A N 1
ATOM 585 C CA . ALA A 1 72 ? 6.524 -1.859 -10.632 1.00 77.81 72 ALA A CA 1
ATOM 586 C C . ALA A 1 72 ? 5.313 -0.913 -10.816 1.00 77.81 72 ALA A C 1
ATOM 588 O O . ALA A 1 72 ? 5.474 0.187 -11.355 1.00 77.81 72 ALA A O 1
ATOM 589 N N . PRO A 1 73 ? 4.101 -1.298 -10.371 1.00 74.12 73 PRO A N 1
ATOM 590 C CA . PRO A 1 73 ? 2.917 -0.451 -10.504 1.00 74.12 73 PRO A CA 1
ATOM 591 C C . PRO A 1 73 ? 3.111 0.919 -9.864 1.00 74.12 73 PRO A C 1
ATOM 593 O O . PRO A 1 73 ? 3.690 1.019 -8.787 1.00 74.12 73 PRO A O 1
ATOM 596 N N . ALA A 1 74 ? 2.621 1.969 -10.526 1.00 80.56 74 ALA A N 1
ATOM 597 C CA . ALA A 1 74 ? 2.737 3.357 -10.067 1.00 80.56 74 ALA A CA 1
ATOM 598 C C . ALA A 1 74 ? 4.175 3.807 -9.716 1.00 80.56 74 ALA A C 1
ATOM 600 O O . ALA A 1 74 ? 4.358 4.802 -9.021 1.00 80.56 74 ALA A O 1
ATOM 601 N N . CYS A 1 75 ? 5.202 3.101 -10.202 1.00 89.75 75 CYS A N 1
ATOM 602 C CA . CYS A 1 75 ? 6.590 3.455 -9.947 1.00 89.75 75 CYS A CA 1
ATOM 603 C C . CYS A 1 75 ? 6.994 4.678 -10.771 1.00 89.75 75 CYS A C 1
ATOM 605 O O . CYS A 1 75 ? 6.778 4.714 -11.987 1.00 89.75 75 CYS A O 1
ATOM 607 N N . ARG A 1 76 ? 7.551 5.696 -10.116 1.00 92.81 76 ARG A N 1
ATOM 608 C CA . ARG A 1 76 ? 7.931 6.977 -10.718 1.00 92.81 76 ARG A CA 1
ATOM 609 C C . ARG A 1 76 ? 9.219 7.496 -10.088 1.00 92.81 76 ARG A C 1
ATOM 611 O O . ARG A 1 76 ? 9.699 6.979 -9.083 1.00 92.81 76 ARG A O 1
ATOM 618 N N . ILE A 1 77 ? 9.804 8.506 -10.720 1.00 94.19 77 ILE A N 1
ATOM 619 C CA . ILE A 1 77 ? 10.965 9.204 -10.171 1.00 94.19 77 ILE A CA 1
ATOM 620 C C . ILE A 1 77 ? 10.462 10.194 -9.123 1.00 94.19 77 ILE A C 1
ATOM 622 O O . ILE A 1 77 ? 9.659 11.070 -9.436 1.00 94.19 77 ILE A O 1
ATOM 626 N N . HIS A 1 78 ? 10.903 10.032 -7.881 1.00 90.88 78 HIS A N 1
ATOM 627 C CA . HIS A 1 78 ? 10.534 10.875 -6.749 1.00 90.88 78 HIS A CA 1
ATOM 628 C C . HIS A 1 78 ? 11.742 11.697 -6.314 1.00 90.88 78 HIS A C 1
ATOM 630 O O . HIS A 1 78 ? 12.879 11.219 -6.349 1.00 90.88 78 HIS A O 1
ATOM 636 N N . ARG A 1 79 ? 11.503 12.930 -5.866 1.00 90.56 79 ARG A N 1
ATOM 637 C CA . ARG A 1 79 ? 12.542 13.727 -5.214 1.00 90.56 79 ARG A CA 1
ATOM 638 C C . ARG A 1 79 ? 12.794 13.160 -3.822 1.00 90.56 79 ARG A C 1
ATOM 640 O O . ARG A 1 79 ? 11.860 12.948 -3.055 1.00 90.56 79 ARG A O 1
ATOM 647 N N . GLN A 1 80 ? 14.053 12.918 -3.482 1.00 85.50 80 GLN A N 1
ATOM 648 C CA . GLN A 1 80 ? 14.395 12.369 -2.181 1.00 85.50 80 GLN A CA 1
ATOM 649 C C . GLN A 1 80 ? 14.580 13.484 -1.146 1.00 85.50 80 GLN A C 1
ATOM 651 O O . GLN A 1 80 ? 15.465 14.330 -1.267 1.00 85.50 80 GLN A O 1
ATOM 656 N N . HIS A 1 81 ? 13.776 13.455 -0.083 1.00 85.00 81 HIS A N 1
ATOM 657 C CA . HIS A 1 81 ? 13.780 14.493 0.955 1.00 85.00 81 HIS A CA 1
ATOM 658 C C . HIS A 1 81 ? 14.694 14.185 2.151 1.00 85.00 81 HIS A C 1
ATOM 660 O O . HIS A 1 81 ? 14.970 15.066 2.960 1.00 85.00 81 HIS A O 1
ATOM 666 N N . SER A 1 82 ? 15.231 12.965 2.249 1.00 81.81 82 SER A N 1
ATOM 667 C CA . SER A 1 82 ? 15.961 12.504 3.439 1.00 81.81 82 SER A CA 1
ATOM 668 C C . SER A 1 82 ? 17.361 13.116 3.629 1.00 81.81 82 SER A C 1
ATOM 670 O O . SER A 1 82 ? 18.033 12.757 4.590 1.00 81.81 82 SER A O 1
ATOM 672 N N . LYS A 1 83 ? 17.853 13.944 2.688 1.00 80.94 83 LYS A N 1
ATOM 673 C CA . LYS A 1 83 ? 19.192 14.585 2.691 1.00 80.94 83 LYS A CA 1
ATOM 674 C C . LYS A 1 83 ? 20.375 13.641 3.011 1.00 80.94 83 LYS A C 1
ATOM 676 O O . LYS A 1 83 ? 21.415 14.077 3.498 1.00 80.94 83 LYS A O 1
ATOM 681 N N . LYS A 1 84 ? 20.236 12.335 2.749 1.00 83.50 84 LYS A N 1
ATOM 682 C CA . LYS A 1 84 ? 21.276 11.332 3.041 1.00 83.50 84 LYS A CA 1
ATOM 683 C C . LYS A 1 84 ? 22.423 11.485 2.037 1.00 83.50 84 LYS A C 1
ATOM 685 O O . LYS A 1 84 ? 22.173 11.422 0.839 1.00 83.50 84 LYS A O 1
ATOM 690 N N . LYS A 1 85 ? 23.666 11.625 2.522 1.00 82.06 85 LYS A N 1
ATOM 691 C CA . LYS A 1 85 ? 24.861 11.882 1.686 1.00 82.06 85 LYS A CA 1
ATOM 692 C C . LYS A 1 85 ? 25.095 10.837 0.585 1.00 82.06 85 LYS A C 1
ATOM 694 O O . LYS A 1 85 ? 25.508 11.198 -0.506 1.00 82.06 85 LYS A O 1
ATOM 699 N N . ASN A 1 86 ? 24.789 9.567 0.853 1.00 87.25 86 ASN A N 1
ATOM 700 C CA . ASN A 1 86 ? 25.052 8.454 -0.071 1.00 87.25 86 ASN A CA 1
ATOM 701 C C . ASN A 1 86 ? 23.858 8.119 -0.980 1.00 87.25 86 ASN A C 1
ATOM 703 O O . ASN A 1 86 ? 23.749 6.995 -1.462 1.00 87.25 86 ASN A O 1
ATOM 707 N N . ARG A 1 87 ? 22.911 9.042 -1.162 1.00 81.62 87 ARG A N 1
ATOM 708 C CA . ARG A 1 87 ? 21.728 8.808 -1.990 1.00 81.62 87 ARG A CA 1
ATOM 709 C C . ARG A 1 87 ? 21.528 9.934 -2.994 1.00 81.62 87 ARG A C 1
ATOM 711 O O . ARG A 1 87 ? 21.805 11.094 -2.698 1.00 81.62 87 ARG A O 1
ATOM 718 N N . GLY A 1 88 ? 21.032 9.573 -4.175 1.00 87.00 88 GLY A N 1
ATOM 719 C CA . GLY A 1 88 ? 20.720 10.530 -5.229 1.00 87.00 88 GLY A CA 1
ATOM 720 C C . GLY A 1 88 ? 19.631 11.523 -4.815 1.00 87.00 88 GLY A C 1
ATOM 721 O O . GLY A 1 88 ? 18.796 11.246 -3.956 1.00 87.00 88 GLY A O 1
ATOM 722 N N . LEU A 1 89 ? 19.619 12.687 -5.467 1.00 91.50 89 LEU A N 1
ATOM 723 C CA . LEU A 1 89 ? 18.562 13.700 -5.311 1.00 91.50 89 LEU A CA 1
ATOM 724 C C . LEU A 1 89 ? 17.187 13.189 -5.761 1.00 91.50 89 LEU A C 1
ATOM 726 O O . LEU A 1 89 ? 16.156 13.664 -5.282 1.00 91.50 89 LEU A O 1
ATOM 730 N N . TYR A 1 90 ? 17.189 12.227 -6.679 1.00 93.12 90 TYR A N 1
ATOM 731 C CA . TYR A 1 90 ? 16.009 11.592 -7.230 1.00 93.12 90 TYR A CA 1
ATOM 732 C C . TYR A 1 90 ? 16.180 10.081 -7.176 1.00 93.12 90 TYR A C 1
ATOM 734 O O . TYR A 1 90 ? 17.256 9.565 -7.480 1.00 93.12 90 TYR A O 1
ATOM 742 N N . ILE A 1 91 ? 15.110 9.388 -6.805 1.00 92.19 91 ILE A N 1
ATOM 743 C CA . ILE A 1 91 ? 15.063 7.930 -6.734 1.00 92.19 91 ILE A CA 1
ATOM 744 C C . ILE A 1 91 ? 13.901 7.414 -7.564 1.00 92.19 91 ILE A C 1
ATOM 746 O O . ILE A 1 91 ? 12.829 8.015 -7.595 1.00 92.19 91 ILE A O 1
ATOM 750 N N . LEU A 1 92 ? 14.101 6.282 -8.229 1.00 93.62 92 LEU A N 1
ATOM 751 C CA . LEU A 1 92 ? 12.990 5.523 -8.777 1.00 93.62 92 LEU A CA 1
ATOM 752 C C . LEU A 1 92 ? 12.318 4.790 -7.616 1.00 93.62 92 LEU A C 1
ATOM 754 O O . LEU A 1 92 ? 12.950 3.987 -6.929 1.00 93.62 92 LEU A O 1
ATOM 758 N N . GLY A 1 93 ? 11.047 5.080 -7.375 1.00 91.94 93 GLY A N 1
ATOM 759 C CA . GLY A 1 93 ? 10.340 4.549 -6.224 1.00 91.94 93 GLY A CA 1
ATOM 760 C C . GLY A 1 93 ? 8.866 4.325 -6.490 1.00 91.94 93 GLY A C 1
ATOM 761 O O . GLY A 1 93 ? 8.317 4.723 -7.514 1.00 91.94 93 GLY A O 1
ATOM 762 N N . GLN A 1 94 ? 8.229 3.623 -5.570 1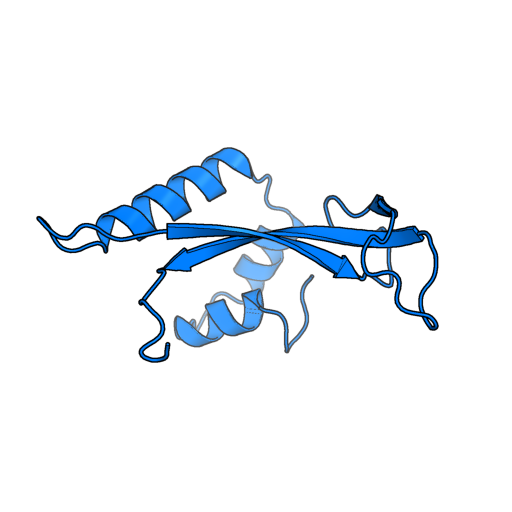.00 90.31 94 GLN A N 1
ATOM 763 C CA . GLN A 1 94 ? 6.793 3.413 -5.533 1.00 90.31 94 GLN A CA 1
ATOM 764 C C . GLN A 1 94 ? 6.287 3.961 -4.201 1.00 90.31 94 GLN A C 1
ATOM 766 O O . GLN A 1 94 ? 6.774 3.540 -3.154 1.00 90.31 94 GLN A O 1
ATOM 771 N N . CYS A 1 95 ? 5.337 4.895 -4.241 1.00 86.81 95 CYS A N 1
ATOM 772 C CA . CYS A 1 95 ? 4.728 5.423 -3.023 1.00 86.81 95 CYS A CA 1
ATOM 773 C C . CYS A 1 95 ? 3.745 4.397 -2.459 1.00 86.81 95 CYS A C 1
ATOM 775 O O . CYS A 1 95 ? 2.920 3.848 -3.196 1.00 86.81 95 CYS A O 1
ATOM 777 N N . TRP A 1 96 ? 3.895 4.097 -1.177 1.00 85.50 96 TRP A N 1
ATOM 778 C CA . TRP A 1 96 ? 3.042 3.203 -0.417 1.00 85.50 96 TRP A CA 1
ATOM 779 C C . TRP A 1 96 ? 2.432 3.986 0.726 1.00 85.50 96 TRP A C 1
ATOM 781 O O . TRP A 1 96 ? 3.136 4.732 1.395 1.00 85.50 96 TRP A O 1
ATOM 791 N N . VAL A 1 97 ? 1.139 3.784 0.943 1.00 82.50 97 VAL A N 1
ATOM 792 C CA . VAL A 1 97 ? 0.424 4.365 2.075 1.00 82.50 97 VAL A CA 1
ATOM 793 C C . VAL A 1 97 ? 0.201 3.262 3.090 1.00 82.50 97 VAL A C 1
ATOM 795 O O . VAL A 1 97 ? -0.301 2.189 2.744 1.00 82.50 97 VAL A O 1
ATOM 798 N N . PHE A 1 98 ? 0.590 3.536 4.324 1.00 81.88 98 PHE A N 1
ATOM 799 C CA . PHE A 1 98 ? 0.423 2.651 5.459 1.00 81.88 98 PHE A CA 1
ATOM 800 C C . PHE A 1 98 ? -0.686 3.185 6.355 1.00 81.88 98 PHE A C 1
ATOM 802 O O . PHE A 1 98 ? -0.870 4.393 6.499 1.00 81.88 98 PHE A O 1
ATOM 809 N N . LEU A 1 99 ? -1.430 2.247 6.926 1.00 80.56 99 LEU A N 1
ATOM 810 C CA . LEU A 1 99 ? -2.452 2.480 7.929 1.00 80.56 99 LEU A CA 1
ATOM 811 C C . LEU A 1 99 ? -2.021 1.691 9.159 1.00 80.56 99 LEU A C 1
ATOM 813 O O . LEU A 1 99 ? -1.860 0.474 9.056 1.00 80.56 99 LEU A O 1
ATOM 817 N N . ASP A 1 100 ? -1.831 2.370 10.281 1.00 77.62 100 ASP A N 1
ATOM 818 C CA . ASP A 1 100 ? -1.444 1.724 11.533 1.00 77.62 100 ASP A CA 1
ATOM 819 C C . ASP A 1 100 ? -2.279 2.238 12.707 1.00 77.62 100 ASP A C 1
ATOM 821 O O . ASP A 1 100 ? -2.807 3.353 12.689 1.00 77.62 100 ASP A O 1
ATOM 825 N N . GLU A 1 101 ? -2.406 1.405 13.731 1.00 79.19 101 GLU A N 1
ATOM 826 C CA . GLU A 1 101 ? -3.001 1.784 15.002 1.00 79.19 101 GLU A CA 1
ATOM 827 C C . GLU A 1 101 ? -1.939 2.467 15.864 1.00 79.19 101 GLU A C 1
ATOM 829 O O . GLU A 1 101 ? -0.915 1.881 16.222 1.00 79.19 101 GLU A O 1
ATOM 834 N N . TYR A 1 102 ? -2.200 3.706 16.270 1.00 76.75 102 TYR A N 1
ATOM 835 C CA . TYR A 1 102 ? -1.367 4.345 17.273 1.00 76.75 102 TYR A CA 1
ATOM 836 C C . TYR A 1 102 ? -1.691 3.769 18.649 1.00 76.75 102 TYR A C 1
ATOM 838 O O . TYR A 1 102 ? -2.678 4.140 19.281 1.00 76.75 102 TYR A O 1
ATOM 846 N N . LYS A 1 103 ? -0.820 2.886 19.141 1.00 71.06 103 LYS A N 1
ATOM 847 C CA . LYS A 1 103 ? -0.984 2.248 20.456 1.00 71.06 103 LYS A CA 1
ATOM 848 C C . LYS A 1 103 ? -0.526 3.094 21.647 1.00 71.06 103 LYS A C 1
ATOM 850 O O . LYS A 1 103 ? -0.616 2.626 22.776 1.00 71.06 103 LYS A O 1
ATOM 855 N N . GLY A 1 104 ? -0.074 4.330 21.417 1.00 60.88 104 GLY A N 1
ATOM 856 C CA . GLY A 1 104 ? 0.605 5.127 22.438 1.00 60.88 104 GLY A CA 1
ATOM 857 C C . GLY A 1 104 ? 1.968 4.521 22.776 1.00 60.88 104 GLY A C 1
ATOM 858 O O . GLY A 1 104 ? 2.079 3.354 23.144 1.00 60.88 104 GLY A O 1
ATOM 859 N N . HIS A 1 105 ? 3.044 5.293 22.649 1.00 49.75 105 HIS A N 1
ATOM 860 C CA . HIS A 1 105 ? 4.319 4.856 23.217 1.00 49.75 105 HIS A CA 1
ATOM 861 C C . HIS A 1 105 ? 4.298 5.077 24.743 1.00 49.75 105 HIS A C 1
ATOM 863 O O . HIS A 1 105 ? 3.926 6.167 25.174 1.00 49.75 105 HIS A O 1
ATOM 869 N N . PRO A 1 106 ? 4.729 4.101 25.567 1.00 44.16 106 PRO A N 1
ATOM 870 C CA . PRO A 1 106 ? 4.780 4.229 27.028 1.00 44.16 106 PRO A CA 1
ATOM 871 C C . PRO A 1 106 ? 5.947 5.083 27.560 1.00 44.16 106 PRO A C 1
ATOM 873 O O . PRO A 1 106 ? 6.241 5.024 28.750 1.00 44.16 106 PRO A O 1
ATOM 876 N N . TYR A 1 107 ? 6.620 5.875 26.724 1.00 42.31 107 TYR A N 1
ATOM 877 C CA . TYR A 1 107 ? 7.785 6.652 27.143 1.00 42.31 107 TYR A CA 1
ATOM 878 C C . TYR A 1 107 ? 7.684 8.097 26.654 1.00 42.31 107 TYR A C 1
ATOM 880 O O . TYR A 1 107 ? 7.779 8.373 25.457 1.00 42.31 107 TYR A O 1
ATOM 888 N N . ILE A 1 108 ? 7.452 8.979 27.632 1.00 39.62 108 ILE A N 1
ATOM 889 C CA . ILE A 1 108 ? 8.053 10.317 27.705 1.00 39.62 108 ILE A CA 1
ATOM 890 C C . ILE A 1 108 ? 9.571 10.136 27.805 1.00 39.62 108 ILE A C 1
ATOM 892 O O . ILE A 1 108 ? 9.986 9.189 28.516 1.00 39.62 108 ILE A O 1
#

Foldseek 3Di:
DDDCPDPVVVVCVVVVDDPPPPVVCCCVVVNDDPVVVVVVVVVVVVVVPDDPPDDWDKDKDKDWAADPDPPPPQWDWDQDPPPDPPDDRIGGTHIDIDIDTCPDDPDD